Protein AF-A0A3C0Z0L8-F1 (afdb_monomer)

Secondary structure (DSSP, 8-state):
------HHHHHHHHHHHHHHHHHHT--------HHHHTSHHHHHHHHHHHHHHHTSTT-----HHHHHHHHHHTT--

Foldseek 3Di:
DDDLPQLVVVLVVLVVQVVVCVVVVHDRDDDDDCVRCVPPSNVVSVVVNVVVQVVDPPDDDDDPVVVVVVCVVVVVD

Mean predicted aligned error: 4.6 Å

Structure (mmCIF, N/CA/C/O backbone):
data_AF-A0A3C0Z0L8-F1
#
_entry.id   AF-A0A3C0Z0L8-F1
#
loop_
_atom_site.group_PDB
_atom_site.id
_atom_site.type_symbol
_atom_site.label_atom_id
_atom_site.label_alt_id
_atom_site.label_comp_id
_atom_site.label_asym_id
_atom_site.label_entity_id
_atom_site.label_seq_id
_atom_site.pdbx_PDB_ins_code
_atom_site.Cartn_x
_atom_site.Cartn_y
_atom_site.Cartn_z
_atom_site.occupancy
_atom_site.B_iso_or_equiv
_atom_site.auth_seq_id
_atom_site.auth_comp_id
_atom_site.auth_asym_id
_atom_site.auth_atom_id
_atom_site.pdbx_PDB_model_num
ATOM 1 N N . MET A 1 1 ? 27.353 -5.238 -0.979 1.00 38.00 1 MET A N 1
ATOM 2 C CA . MET A 1 1 ? 26.851 -4.045 -1.697 1.00 38.00 1 MET A CA 1
ATOM 3 C C . MET A 1 1 ? 25.498 -4.435 -2.272 1.00 38.00 1 MET A C 1
ATOM 5 O O . MET A 1 1 ? 25.448 -5.428 -2.983 1.00 38.00 1 MET A O 1
ATOM 9 N N . GLY A 1 2 ? 24.413 -3.803 -1.814 1.00 50.97 2 GLY A N 1
ATOM 10 C CA . GLY A 1 2 ? 23.050 -4.339 -1.922 1.00 50.97 2 GLY A CA 1
ATOM 11 C C . GLY A 1 2 ? 22.621 -4.639 -3.356 1.00 50.97 2 GLY A C 1
ATOM 12 O O . GLY A 1 2 ? 22.551 -3.735 -4.187 1.00 50.97 2 GLY A O 1
ATOM 13 N N . SER A 1 3 ? 22.311 -5.903 -3.633 1.00 52.62 3 SER A N 1
ATOM 14 C CA . SER A 1 3 ? 21.579 -6.273 -4.836 1.00 52.62 3 SER A CA 1
ATOM 15 C C . SER A 1 3 ? 20.198 -5.630 -4.745 1.00 52.62 3 SER A C 1
ATOM 17 O O . SER A 1 3 ? 19.373 -5.996 -3.911 1.00 52.62 3 SER A O 1
ATOM 19 N N . MET A 1 4 ? 19.956 -4.617 -5.570 1.00 66.25 4 MET A N 1
ATOM 20 C CA . MET A 1 4 ? 18.612 -4.107 -5.781 1.00 66.25 4 MET A CA 1
ATOM 21 C C . MET A 1 4 ? 17.816 -5.246 -6.419 1.00 66.25 4 MET A C 1
ATOM 23 O O . MET A 1 4 ? 18.099 -5.587 -7.566 1.00 66.25 4 MET A O 1
ATOM 27 N N . ASN A 1 5 ? 16.870 -5.840 -5.686 1.00 79.00 5 ASN A N 1
ATOM 28 C CA . ASN A 1 5 ? 16.014 -6.887 -6.244 1.00 79.00 5 ASN A CA 1
ATOM 29 C C . ASN A 1 5 ? 15.428 -6.415 -7.588 1.00 79.00 5 ASN A C 1
ATOM 31 O O . ASN A 1 5 ? 15.037 -5.237 -7.692 1.00 79.00 5 ASN A O 1
ATOM 35 N N . PRO A 1 6 ? 15.393 -7.291 -8.610 1.00 86.50 6 PRO A N 1
ATOM 36 C CA . PRO A 1 6 ? 14.728 -7.015 -9.871 1.00 86.50 6 PRO A CA 1
ATOM 37 C C . PRO A 1 6 ? 13.327 -6.427 -9.648 1.00 86.50 6 PRO A C 1
ATOM 39 O O . PRO A 1 6 ? 12.633 -6.839 -8.718 1.00 86.50 6 PRO A O 1
ATOM 42 N N . PRO A 1 7 ? 12.868 -5.479 -10.486 1.00 86.38 7 PRO A N 1
ATOM 43 C CA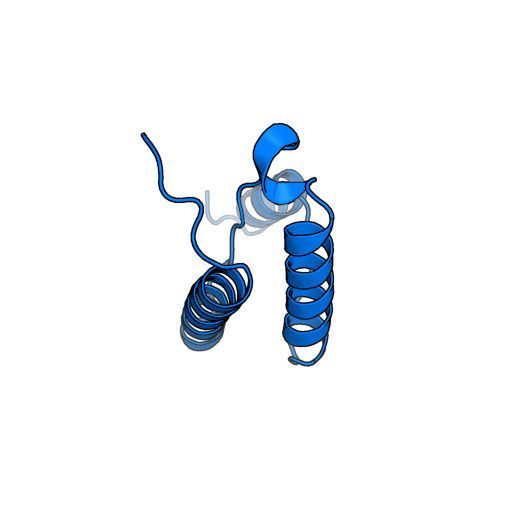 . PRO A 1 7 ? 11.536 -4.888 -10.343 1.00 86.38 7 PRO A CA 1
ATOM 44 C C . PRO A 1 7 ? 10.399 -5.923 -10.269 1.00 86.38 7 PRO A C 1
ATOM 46 O O . PRO A 1 7 ? 9.435 -5.712 -9.538 1.00 86.38 7 PRO A O 1
ATOM 49 N N . ALA A 1 8 ? 10.527 -7.049 -10.979 1.00 88.19 8 ALA A N 1
ATOM 50 C CA . ALA A 1 8 ? 9.565 -8.151 -10.922 1.00 88.19 8 ALA A CA 1
ATOM 51 C C . ALA A 1 8 ? 9.476 -8.773 -9.517 1.00 88.19 8 ALA A C 1
ATOM 53 O O . ALA A 1 8 ? 8.384 -8.887 -8.970 1.00 88.19 8 ALA A O 1
ATOM 54 N N . ASP A 1 9 ? 10.618 -9.076 -8.901 1.00 93.50 9 ASP A N 1
ATOM 55 C CA . ASP A 1 9 ? 10.680 -9.654 -7.554 1.00 93.50 9 ASP A CA 1
ATOM 56 C C . ASP A 1 9 ? 10.145 -8.677 -6.498 1.00 93.50 9 ASP A C 1
ATOM 58 O O . ASP A 1 9 ? 9.514 -9.079 -5.524 1.00 93.50 9 ASP A O 1
ATOM 62 N N . VAL A 1 10 ? 10.357 -7.371 -6.708 1.00 93.75 10 VAL A N 1
ATOM 63 C CA . VAL A 1 10 ? 9.781 -6.321 -5.853 1.00 93.75 10 VAL A CA 1
ATOM 64 C C . VAL A 1 10 ? 8.255 -6.320 -5.941 1.00 93.75 10 VAL A C 1
ATOM 66 O O . VAL A 1 10 ? 7.597 -6.238 -4.906 1.00 93.75 10 VAL A O 1
ATOM 69 N N . PHE A 1 11 ? 7.693 -6.420 -7.151 1.00 96.56 11 PHE A N 1
ATOM 70 C CA . PHE A 1 11 ? 6.244 -6.489 -7.331 1.00 96.56 11 PHE A CA 1
ATOM 71 C C . PHE A 1 11 ? 5.655 -7.713 -6.628 1.00 96.56 11 PHE A C 1
ATOM 73 O O . PHE A 1 11 ? 4.711 -7.562 -5.860 1.00 96.56 11 PHE A O 1
ATOM 80 N N . GLU A 1 12 ? 6.219 -8.903 -6.856 1.00 96.88 12 GLU A N 1
ATOM 81 C CA . GLU A 1 12 ? 5.694 -10.134 -6.258 1.00 96.88 12 GLU A CA 1
ATOM 82 C C . GLU A 1 12 ? 5.774 -10.116 -4.732 1.00 96.88 12 GLU A C 1
ATOM 84 O O . GLU A 1 12 ? 4.806 -10.489 -4.073 1.00 96.88 12 GLU A O 1
ATOM 89 N N . GLY A 1 13 ? 6.870 -9.608 -4.160 1.00 96.44 13 GLY A N 1
ATOM 90 C CA . GLY A 1 13 ? 6.981 -9.439 -2.712 1.00 96.44 13 GLY A CA 1
ATOM 91 C C . GLY A 1 13 ? 5.880 -8.538 -2.149 1.00 96.44 13 GLY A C 1
ATOM 92 O O . GLY A 1 13 ? 5.176 -8.925 -1.223 1.00 96.44 13 GLY A O 1
ATOM 93 N N . TRP A 1 14 ? 5.671 -7.357 -2.738 1.00 97.44 14 TRP A N 1
ATOM 94 C CA . TRP A 1 14 ? 4.617 -6.441 -2.285 1.00 97.44 14 TRP A CA 1
ATOM 95 C C . TRP A 1 14 ? 3.206 -6.990 -2.497 1.00 97.44 14 TRP A C 1
ATOM 97 O O . TRP A 1 14 ? 2.336 -6.765 -1.658 1.00 97.44 14 TRP A O 1
ATOM 107 N N . ARG A 1 15 ? 2.978 -7.713 -3.598 1.00 98.12 15 ARG A N 1
ATOM 108 C CA . ARG A 1 15 ? 1.697 -8.357 -3.892 1.00 98.12 15 A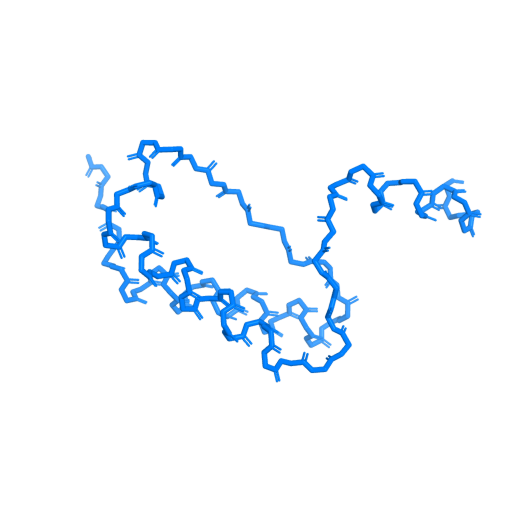RG A CA 1
ATOM 109 C C . ARG A 1 15 ? 1.356 -9.404 -2.833 1.00 98.12 15 ARG A C 1
ATOM 111 O O . ARG A 1 15 ? 0.248 -9.382 -2.318 1.00 98.12 15 ARG A O 1
ATOM 118 N N . LEU A 1 16 ? 2.307 -10.272 -2.480 1.00 98.12 16 LEU A N 1
ATOM 119 C CA . LEU A 1 16 ? 2.108 -11.313 -1.466 1.00 98.12 16 LEU A CA 1
ATOM 120 C C . LEU A 1 16 ? 1.846 -10.732 -0.070 1.00 98.12 16 LEU A C 1
ATOM 122 O O . LEU A 1 16 ? 0.976 -11.226 0.641 1.00 98.12 16 LEU A O 1
ATOM 126 N N . GLU A 1 17 ? 2.553 -9.666 0.307 1.00 98.00 17 GLU A N 1
ATOM 127 C CA . GLU A 1 17 ? 2.306 -8.961 1.573 1.00 98.00 17 GLU A CA 1
ATOM 128 C C . GLU A 1 17 ? 0.902 -8.341 1.615 1.00 98.00 17 GLU A C 1
ATOM 130 O O . GLU A 1 17 ? 0.195 -8.456 2.619 1.00 98.00 17 GLU A O 1
ATOM 135 N N . PHE A 1 18 ? 0.460 -7.725 0.512 1.00 98.50 18 PHE A N 1
ATOM 136 C CA . PHE A 1 18 ? -0.912 -7.237 0.404 1.00 98.50 18 PHE A CA 1
ATOM 137 C C . PHE A 1 18 ? -1.930 -8.381 0.474 1.00 98.50 18 PHE A C 1
ATOM 139 O O . PHE A 1 18 ? -2.895 -8.262 1.222 1.00 98.50 18 PHE A O 1
ATOM 146 N N . ASP A 1 19 ? -1.724 -9.484 -0.253 1.00 98.38 19 ASP A N 1
ATOM 147 C CA . ASP A 1 19 ? -2.641 -10.631 -0.243 1.00 98.38 19 ASP A CA 1
ATOM 148 C C . ASP A 1 19 ? -2.795 -11.205 1.173 1.00 98.38 19 ASP A C 1
ATOM 150 O O . ASP A 1 19 ? -3.906 -11.520 1.600 1.00 98.38 19 ASP A O 1
ATOM 154 N N . GLY A 1 20 ? -1.696 -11.284 1.931 1.00 98.12 20 GLY A N 1
ATOM 155 C CA . GLY A 1 20 ? -1.720 -11.674 3.338 1.00 98.12 20 GLY A CA 1
ATOM 156 C C . GLY A 1 20 ? -2.537 -10.701 4.189 1.00 98.12 20 GLY A C 1
ATOM 157 O O . GLY A 1 20 ? -3.458 -11.117 4.892 1.00 98.12 20 GLY A O 1
ATOM 158 N N . ALA A 1 21 ? -2.258 -9.397 4.096 1.00 97.94 21 ALA A N 1
ATOM 159 C CA . ALA A 1 21 ? -3.027 -8.380 4.816 1.00 97.94 21 ALA A CA 1
ATOM 160 C C . ALA A 1 21 ? -4.523 -8.431 4.457 1.00 97.94 21 ALA A C 1
ATOM 162 O O . ALA A 1 21 ? -5.370 -8.363 5.347 1.00 97.94 21 ALA A O 1
ATOM 163 N N . TYR A 1 22 ? -4.845 -8.628 3.179 1.00 98.06 22 TYR A N 1
ATOM 164 C CA . TYR A 1 22 ? -6.209 -8.765 2.683 1.00 98.06 22 TYR A CA 1
ATOM 165 C C . TYR A 1 22 ? -6.905 -10.002 3.262 1.00 98.06 22 TYR A C 1
ATOM 167 O O . TYR A 1 22 ? -8.022 -9.900 3.767 1.00 98.06 22 TYR A O 1
ATOM 175 N N . GLN A 1 23 ? -6.227 -11.154 3.267 1.00 97.88 23 GLN A N 1
ATOM 176 C CA . GLN A 1 23 ? -6.747 -12.400 3.832 1.00 97.88 23 GLN A CA 1
ATOM 177 C C . GLN A 1 23 ? -7.052 -12.283 5.333 1.00 97.88 23 GLN A C 1
ATOM 179 O O . GLN A 1 23 ? -8.051 -12.830 5.799 1.00 97.88 23 GLN A O 1
ATOM 184 N N . TYR A 1 24 ? -6.204 -11.586 6.092 1.00 97.25 24 TYR A N 1
ATOM 185 C CA . TYR A 1 24 ? -6.365 -11.427 7.540 1.00 97.25 24 TYR A CA 1
ATOM 186 C C . TYR A 1 24 ? -7.190 -10.196 7.948 1.00 97.25 24 TYR A C 1
ATOM 188 O O . TYR A 1 24 ? -7.372 -9.968 9.142 1.00 97.25 24 TYR A O 1
ATOM 196 N N . GLY A 1 25 ? -7.684 -9.397 6.994 1.00 94.94 25 GLY A N 1
ATOM 197 C CA . GLY A 1 25 ? -8.416 -8.161 7.289 1.00 94.94 25 GLY A CA 1
ATOM 198 C C . GLY A 1 25 ? -7.568 -7.116 8.024 1.00 94.94 25 GLY A C 1
ATOM 199 O O . GLY A 1 25 ? -8.074 -6.408 8.891 1.00 94.94 25 GLY A O 1
ATOM 200 N N . SER A 1 26 ? -6.272 -7.054 7.717 1.00 94.38 26 SER A N 1
ATOM 201 C CA . SER A 1 26 ? -5.296 -6.176 8.364 1.00 94.38 26 SER A CA 1
ATOM 202 C C . SER A 1 26 ? -4.849 -5.031 7.450 1.00 94.38 26 SER A C 1
ATOM 204 O O . SER A 1 26 ? -5.181 -4.973 6.266 1.00 94.38 26 SER A O 1
ATOM 206 N N . ALA A 1 27 ? -4.074 -4.098 8.002 1.00 95.06 27 ALA A N 1
ATOM 207 C CA . ALA A 1 27 ? -3.514 -2.983 7.254 1.00 95.06 27 ALA A CA 1
ATOM 208 C C . ALA A 1 27 ? -2.247 -3.402 6.490 1.00 95.06 27 ALA A C 1
ATOM 210 O O . ALA A 1 27 ? -1.308 -3.946 7.068 1.00 95.06 27 ALA A O 1
ATOM 211 N N . PHE A 1 28 ? -2.183 -3.065 5.201 1.00 97.69 28 PHE A N 1
ATOM 212 C CA . PHE A 1 28 ? -0.956 -3.133 4.409 1.00 97.69 28 PHE A CA 1
ATOM 213 C C . PHE A 1 28 ? -0.203 -1.796 4.494 1.00 97.69 28 PHE A C 1
ATOM 215 O O . PHE A 1 28 ? -0.705 -0.767 4.040 1.00 97.69 28 PHE A O 1
ATOM 222 N N . ILE A 1 29 ? 1.003 -1.799 5.072 1.00 96.94 29 ILE A N 1
ATOM 223 C CA . ILE A 1 29 ? 1.826 -0.594 5.263 1.00 96.94 29 ILE A CA 1
ATOM 224 C C . ILE A 1 29 ? 3.104 -0.700 4.428 1.00 96.94 29 ILE A C 1
ATOM 226 O O . ILE A 1 29 ? 4.006 -1.474 4.744 1.00 96.94 29 ILE A O 1
ATOM 230 N N . LEU A 1 30 ? 3.200 0.120 3.379 1.00 96.12 30 LEU A N 1
ATOM 231 C CA . LEU A 1 30 ? 4.355 0.155 2.486 1.00 96.12 30 LEU A CA 1
ATOM 232 C C . LEU A 1 30 ? 5.257 1.363 2.770 1.00 96.12 30 LEU A C 1
ATOM 234 O O . LEU A 1 30 ? 4.885 2.508 2.514 1.00 96.12 30 LEU A O 1
ATOM 238 N N . THR A 1 31 ? 6.486 1.104 3.217 1.00 95.69 31 THR A N 1
ATOM 239 C CA . THR A 1 31 ? 7.509 2.144 3.411 1.00 95.69 31 THR A CA 1
ATOM 240 C C . THR A 1 31 ? 8.333 2.345 2.144 1.00 95.69 31 THR A C 1
ATOM 242 O O . THR A 1 31 ? 8.896 1.402 1.586 1.00 95.69 31 THR A O 1
ATOM 245 N N . MET A 1 32 ? 8.468 3.597 1.707 1.00 94.75 32 MET A N 1
ATOM 246 C CA . MET A 1 32 ? 9.194 3.959 0.488 1.00 94.75 32 MET A CA 1
ATOM 247 C C . MET A 1 32 ? 10.280 4.999 0.757 1.00 94.75 32 MET A C 1
ATOM 249 O O . MET A 1 32 ? 10.141 5.846 1.632 1.00 94.75 32 MET A O 1
ATOM 253 N N . HIS A 1 33 ? 11.338 4.971 -0.058 1.00 94.38 33 HIS A N 1
ATOM 254 C CA . HIS A 1 33 ? 12.426 5.951 -0.017 1.00 94.38 33 HIS A CA 1
ATOM 255 C C . HIS A 1 33 ? 12.630 6.547 -1.417 1.00 94.38 33 HIS A C 1
ATOM 257 O O . HIS A 1 33 ? 12.792 5.765 -2.361 1.00 94.38 33 HIS A O 1
ATOM 263 N N . PRO A 1 34 ? 12.685 7.884 -1.590 1.00 95.12 34 PRO A N 1
ATOM 264 C CA . PRO A 1 34 ? 12.806 8.510 -2.912 1.00 95.12 34 PRO A CA 1
ATOM 265 C C . PRO A 1 34 ? 14.007 8.015 -3.732 1.00 95.12 34 PRO A C 1
ATOM 267 O O . PRO A 1 34 ? 13.858 7.710 -4.912 1.00 95.12 34 PRO A O 1
ATOM 270 N N . GLN A 1 35 ? 15.171 7.829 -3.096 1.00 93.12 35 GLN A N 1
ATOM 271 C CA . GLN A 1 35 ? 16.389 7.312 -3.743 1.00 93.12 35 GLN A CA 1
ATOM 272 C C . GLN A 1 35 ? 16.200 5.907 -4.348 1.00 93.12 35 GLN A C 1
ATOM 274 O O . GLN A 1 35 ? 16.866 5.542 -5.319 1.00 93.12 35 GLN A O 1
ATOM 279 N N . VAL A 1 36 ? 15.311 5.100 -3.764 1.00 90.75 36 VAL A N 1
ATOM 280 C CA . VAL A 1 36 ? 15.110 3.700 -4.140 1.00 90.75 36 VAL A CA 1
ATOM 281 C C . VAL A 1 36 ? 13.865 3.564 -5.009 1.00 90.75 36 VAL A C 1
ATOM 283 O O . VAL A 1 36 ? 13.987 3.225 -6.185 1.00 90.75 36 VAL A O 1
ATOM 286 N N . THR A 1 37 ? 12.681 3.837 -4.457 1.00 93.06 37 THR A N 1
ATOM 287 C CA . THR A 1 37 ? 11.385 3.634 -5.127 1.00 93.06 37 THR A CA 1
ATOM 288 C C . THR A 1 37 ? 11.125 4.668 -6.221 1.00 93.06 37 THR A C 1
ATOM 290 O O . THR A 1 37 ? 10.406 4.371 -7.166 1.00 93.06 37 THR A O 1
ATOM 293 N N . GLY A 1 38 ? 11.764 5.841 -6.154 1.00 92.94 38 GLY A N 1
ATOM 294 C CA . GLY A 1 38 ? 11.634 6.891 -7.168 1.00 92.94 38 GLY A CA 1
ATOM 295 C C . GLY A 1 38 ? 12.357 6.604 -8.489 1.00 92.94 38 GLY A C 1
ATOM 296 O O . GLY A 1 38 ? 12.183 7.344 -9.453 1.00 92.94 38 GLY A O 1
ATOM 297 N N . ARG A 1 39 ? 13.162 5.534 -8.587 1.00 93.56 39 ARG A N 1
ATOM 298 C CA . ARG A 1 39 ? 13.746 5.116 -9.872 1.00 93.56 39 ARG A CA 1
ATOM 299 C C . ARG A 1 39 ? 12.635 4.624 -10.801 1.00 93.56 39 ARG A C 1
ATOM 301 O O . ARG A 1 39 ? 11.830 3.797 -10.386 1.00 93.56 39 ARG A O 1
ATOM 308 N N . LEU A 1 40 ? 12.649 5.047 -12.068 1.00 94.69 40 LEU A N 1
ATOM 309 C CA . LEU A 1 40 ? 11.563 4.805 -13.036 1.00 94.69 40 LEU A CA 1
ATOM 310 C C . LEU A 1 40 ? 11.068 3.349 -13.082 1.00 94.69 40 LEU A C 1
ATOM 312 O O . LEU A 1 40 ? 9.868 3.110 -13.013 1.00 94.69 40 LEU A O 1
ATOM 316 N N . ALA A 1 41 ? 11.977 2.369 -13.093 1.00 93.31 41 ALA A N 1
ATOM 317 C CA . ALA A 1 41 ? 11.603 0.952 -13.095 1.00 93.31 41 ALA A CA 1
ATOM 318 C C . ALA A 1 41 ? 10.770 0.535 -11.864 1.00 93.31 41 ALA A C 1
ATOM 320 O O . ALA A 1 41 ? 9.890 -0.311 -11.972 1.00 93.31 41 ALA A O 1
ATOM 321 N N . LYS A 1 42 ? 11.029 1.130 -10.693 1.00 92.94 42 LYS A N 1
ATOM 322 C CA . LYS A 1 42 ? 10.275 0.870 -9.459 1.00 92.94 42 LYS A CA 1
ATOM 323 C C . LYS A 1 42 ? 9.012 1.717 -9.345 1.00 92.94 42 LYS A C 1
ATOM 325 O O . LYS A 1 42 ? 8.052 1.251 -8.746 1.00 92.94 42 LYS A O 1
ATOM 330 N N . LEU A 1 43 ? 8.975 2.898 -9.963 1.00 95.38 43 LEU A N 1
ATOM 331 C CA . LEU A 1 43 ? 7.734 3.663 -10.100 1.00 95.38 43 LEU A CA 1
ATOM 332 C C . LEU A 1 43 ? 6.701 2.906 -10.941 1.00 95.38 43 LEU A C 1
ATOM 334 O O . LEU A 1 43 ? 5.547 2.834 -10.537 1.00 95.38 43 LEU A O 1
ATOM 338 N N . MET A 1 44 ? 7.117 2.260 -12.037 1.00 96.31 44 MET A N 1
ATOM 339 C CA . MET A 1 44 ? 6.227 1.394 -12.828 1.00 96.31 44 MET A CA 1
ATOM 340 C C . MET A 1 44 ? 5.684 0.215 -12.004 1.00 96.31 44 MET A C 1
ATOM 342 O O . MET A 1 44 ? 4.520 -0.159 -12.125 1.00 96.31 44 MET A O 1
ATOM 346 N N . VAL A 1 45 ? 6.515 -0.364 -11.130 1.00 96.81 45 VAL A N 1
ATOM 347 C CA . VAL A 1 45 ? 6.084 -1.416 -10.195 1.00 96.81 45 VAL A CA 1
ATOM 348 C C . VAL A 1 45 ? 5.084 -0.882 -9.171 1.00 96.81 45 VAL A C 1
ATOM 350 O O . VAL A 1 45 ? 4.082 -1.542 -8.907 1.00 96.81 45 VAL A O 1
ATOM 353 N N . LEU A 1 46 ? 5.327 0.309 -8.616 1.00 97.44 46 LEU A N 1
ATOM 354 C CA . LEU A 1 46 ? 4.415 0.955 -7.675 1.00 97.44 46 LEU A CA 1
ATOM 355 C C . LEU A 1 46 ? 3.059 1.262 -8.326 1.00 97.44 46 LEU A C 1
ATOM 357 O O . LEU A 1 46 ? 2.025 0.983 -7.729 1.00 97.44 46 LEU A O 1
ATOM 361 N N . GLU A 1 47 ? 3.052 1.779 -9.555 1.00 98.06 47 GLU A N 1
ATOM 362 C CA . GLU A 1 47 ? 1.825 2.011 -10.322 1.00 98.06 47 GLU A CA 1
ATOM 363 C C . GLU A 1 47 ? 1.039 0.709 -10.524 1.00 98.06 47 GLU A C 1
ATOM 365 O O . GLU A 1 47 ? -0.156 0.653 -10.224 1.00 98.06 47 GLU A O 1
ATOM 370 N N . ARG A 1 48 ? 1.722 -0.364 -10.943 1.00 98.12 48 ARG A N 1
ATOM 371 C CA . ARG A 1 48 ? 1.118 -1.693 -11.093 1.00 98.12 48 ARG A CA 1
ATOM 372 C C . ARG A 1 48 ? 0.545 -2.221 -9.774 1.00 98.12 48 ARG A C 1
ATOM 374 O O . ARG A 1 48 ? -0.546 -2.786 -9.772 1.00 98.12 48 ARG A O 1
ATOM 381 N N . LEU A 1 49 ? 1.250 -2.034 -8.656 1.00 98.44 49 LEU A N 1
ATOM 382 C CA . LEU A 1 49 ? 0.767 -2.429 -7.330 1.00 98.44 49 LEU A CA 1
ATOM 383 C C . LEU A 1 49 ? -0.497 -1.652 -6.945 1.00 98.44 49 LEU A C 1
ATOM 385 O O . LEU A 1 49 ? -1.467 -2.255 -6.501 1.00 98.44 49 LEU A O 1
ATOM 389 N N . ILE A 1 50 ? -0.520 -0.333 -7.153 1.00 98.44 50 ILE A N 1
ATOM 390 C CA . ILE A 1 50 ? -1.699 0.495 -6.865 1.00 98.44 50 ILE A CA 1
ATOM 391 C C . ILE A 1 50 ? -2.901 0.016 -7.687 1.00 98.44 50 ILE A C 1
ATOM 393 O O . ILE A 1 50 ? -3.995 -0.112 -7.142 1.00 98.44 50 ILE A O 1
ATOM 397 N N . GLN A 1 51 ? -2.713 -0.281 -8.977 1.00 98.62 51 GLN A N 1
ATOM 398 C CA . GLN A 1 51 ? -3.775 -0.820 -9.833 1.00 98.62 51 GLN A CA 1
ATOM 399 C C . GLN A 1 51 ? -4.295 -2.172 -9.325 1.00 98.62 51 GLN A C 1
ATOM 401 O O . GLN A 1 51 ? -5.508 -2.358 -9.249 1.00 98.62 51 GLN A O 1
ATOM 406 N N . TYR A 1 52 ? -3.396 -3.078 -8.929 1.00 98.62 52 TYR A N 1
ATOM 407 C CA . TYR A 1 52 ? -3.756 -4.370 -8.339 1.00 98.62 52 TYR A CA 1
ATOM 408 C C . TYR A 1 52 ? -4.553 -4.206 -7.040 1.00 98.62 52 TYR A C 1
ATOM 410 O O . TYR A 1 52 ? -5.620 -4.785 -6.884 1.00 98.62 52 TYR A O 1
ATOM 418 N N . ILE A 1 53 ? -4.103 -3.357 -6.117 1.00 98.56 53 ILE A N 1
ATOM 419 C CA . ILE A 1 53 ? -4.815 -3.128 -4.852 1.00 98.56 53 ILE A CA 1
ATOM 420 C C . ILE A 1 53 ? -6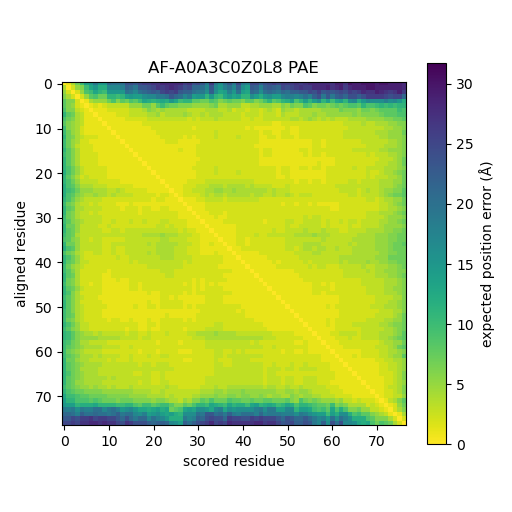.210 -2.539 -5.116 1.00 98.56 53 ILE A C 1
ATOM 422 O O . ILE A 1 53 ? -7.192 -2.978 -4.522 1.00 98.56 53 ILE A O 1
ATOM 426 N N . ARG A 1 54 ? -6.330 -1.600 -6.065 1.00 98.25 54 ARG A N 1
ATOM 427 C CA . ARG A 1 54 ? -7.617 -0.989 -6.445 1.00 98.25 54 ARG A CA 1
ATOM 428 C C . ARG A 1 54 ? -8.597 -1.954 -7.116 1.00 98.25 54 ARG A C 1
ATOM 430 O O . ARG A 1 54 ? -9.778 -1.625 -7.173 1.00 98.25 54 ARG A O 1
ATOM 437 N N . SER A 1 55 ? -8.152 -3.105 -7.627 1.00 98.19 55 SER A N 1
ATOM 438 C CA . SER A 1 55 ? -9.066 -4.109 -8.188 1.00 98.19 55 SER A CA 1
ATOM 439 C C . SER A 1 55 ? -9.762 -4.964 -7.124 1.00 98.19 55 SER A C 1
ATOM 441 O O . SER A 1 55 ? -10.640 -5.749 -7.473 1.00 98.19 55 SER A O 1
ATOM 443 N N . HIS A 1 56 ? -9.389 -4.836 -5.846 1.00 98.38 56 HIS A N 1
ATOM 444 C CA . HIS A 1 56 ? -9.998 -5.572 -4.739 1.00 98.38 56 HIS A CA 1
ATOM 445 C C . HIS A 1 56 ? -11.121 -4.756 -4.088 1.00 98.38 56 HIS A C 1
ATOM 447 O O . HIS A 1 56 ? -10.998 -3.551 -3.868 1.00 98.38 56 HIS A O 1
ATOM 453 N N . SER A 1 57 ? -12.227 -5.418 -3.745 1.00 97.56 57 SER A N 1
ATOM 454 C CA . SER A 1 57 ? -13.302 -4.812 -2.953 1.00 97.56 57 SER A CA 1
ATOM 455 C C . SER A 1 57 ? -12.898 -4.668 -1.485 1.00 97.56 57 SER A C 1
ATOM 457 O O . SER A 1 57 ? -12.118 -5.477 -0.982 1.00 97.56 57 SER A O 1
ATOM 459 N N . ASN A 1 58 ? -13.513 -3.714 -0.779 1.00 96.38 58 ASN A N 1
ATOM 460 C CA . ASN A 1 58 ? -13.305 -3.457 0.655 1.00 96.38 58 ASN A CA 1
ATOM 461 C C . ASN A 1 58 ? -11.877 -3.009 1.014 1.00 96.38 58 ASN A C 1
ATOM 463 O O . ASN A 1 58 ? -11.365 -3.351 2.075 1.00 96.38 58 ASN A O 1
ATOM 467 N N . VAL A 1 59 ? -11.243 -2.231 0.135 1.00 97.25 59 VAL A N 1
ATOM 468 C CA . VAL A 1 59 ? -9.939 -1.606 0.387 1.00 97.25 59 VAL A CA 1
ATOM 469 C C . VAL A 1 59 ? -10.078 -0.089 0.352 1.00 97.25 59 VAL A C 1
ATOM 471 O O . VAL A 1 59 ? -10.669 0.467 -0.574 1.00 97.25 59 VAL A O 1
ATOM 474 N N . GLU A 1 60 ? -9.494 0.587 1.338 1.00 95.94 60 GLU A N 1
ATOM 475 C CA . GLU A 1 60 ? -9.428 2.046 1.415 1.00 95.94 60 GLU A CA 1
ATOM 476 C C . GLU A 1 60 ? -7.963 2.490 1.519 1.00 95.94 60 GLU A C 1
ATOM 478 O O . GLU A 1 60 ? -7.195 1.967 2.326 1.00 95.94 60 GLU A O 1
ATOM 483 N N . PHE A 1 61 ? -7.566 3.470 0.704 1.00 97.31 61 PHE A N 1
ATOM 484 C CA . PHE A 1 61 ? -6.259 4.114 0.827 1.00 97.31 61 PHE A CA 1
ATOM 485 C C . PHE A 1 61 ? -6.365 5.255 1.834 1.00 97.31 61 PHE A C 1
ATOM 487 O O . PHE A 1 61 ? -7.114 6.205 1.614 1.00 97.31 61 PHE A O 1
ATOM 494 N N . MET A 1 62 ? -5.593 5.179 2.916 1.00 96.25 62 MET A N 1
ATOM 495 C CA . MET A 1 62 ? -5.676 6.129 4.024 1.00 96.25 62 MET A CA 1
ATOM 496 C C . MET A 1 62 ? -4.312 6.695 4.402 1.00 96.25 62 MET A C 1
ATOM 498 O O . MET A 1 62 ? -3.274 6.060 4.210 1.00 96.25 62 MET A O 1
ATOM 502 N N . ARG A 1 63 ? -4.314 7.889 5.002 1.00 97.19 63 ARG A N 1
ATOM 503 C CA . ARG A 1 63 ? -3.125 8.424 5.670 1.00 97.19 63 ARG A CA 1
ATOM 504 C C . ARG A 1 63 ? -2.992 7.759 7.038 1.00 97.19 63 ARG A C 1
ATOM 506 O O . ARG A 1 63 ? -3.992 7.486 7.696 1.00 97.19 63 ARG A O 1
ATOM 513 N N . HIS A 1 64 ? -1.762 7.595 7.519 1.00 95.50 64 HIS A N 1
ATOM 514 C CA . HIS A 1 64 ? -1.509 7.031 8.852 1.00 95.50 64 HIS A CA 1
ATOM 515 C C . HIS A 1 64 ? -2.261 7.762 9.974 1.00 95.50 64 HIS A C 1
ATOM 517 O O . HIS A 1 64 ? -2.765 7.118 10.889 1.00 95.50 64 HIS A O 1
ATOM 523 N N . ILE A 1 65 ? -2.375 9.092 9.885 1.00 96.31 65 ILE A N 1
ATOM 524 C CA .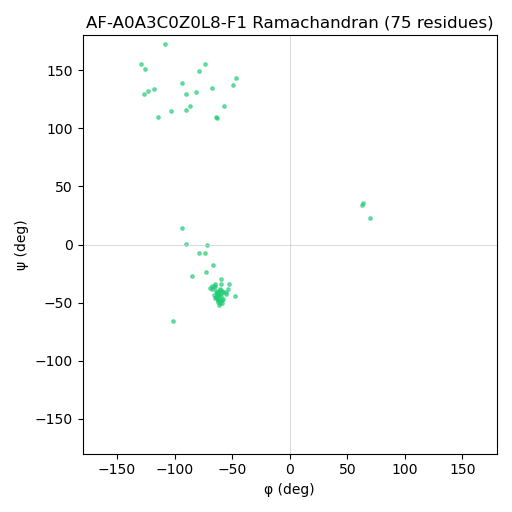 ILE A 1 65 ? -3.090 9.890 10.887 1.00 96.31 65 ILE A CA 1
ATOM 525 C C . ILE A 1 65 ? -4.591 9.581 10.924 1.00 96.31 65 ILE A C 1
ATOM 527 O O . ILE A 1 65 ? -5.157 9.527 12.008 1.00 96.31 65 ILE A O 1
ATOM 531 N N . ASP A 1 66 ? -5.210 9.300 9.776 1.00 95.62 66 ASP A N 1
ATOM 532 C CA . ASP A 1 66 ? -6.640 8.985 9.704 1.00 95.62 66 ASP A CA 1
ATOM 533 C C . ASP A 1 66 ? -6.921 7.620 10.348 1.00 95.62 66 ASP A C 1
ATOM 535 O O . ASP A 1 66 ? -7.914 7.447 11.049 1.00 95.62 66 ASP A O 1
ATOM 539 N N . VAL A 1 67 ? -6.015 6.652 10.160 1.00 93.56 67 VAL A N 1
ATOM 540 C CA . VAL A 1 67 ? -6.102 5.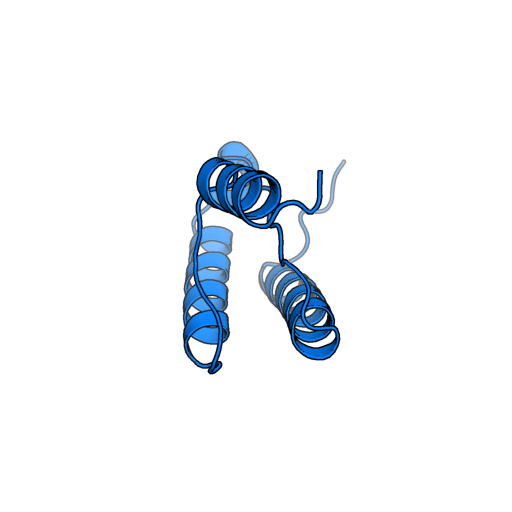332 10.806 1.00 93.56 67 VAL A CA 1
ATOM 541 C C . VAL A 1 67 ? -5.956 5.463 12.324 1.00 93.56 67 VAL A C 1
ATOM 543 O O . VAL A 1 67 ? -6.749 4.891 13.069 1.00 93.56 67 VAL A O 1
ATOM 546 N N . ALA A 1 68 ? -4.976 6.246 12.786 1.00 93.75 68 ALA A N 1
ATOM 547 C CA . ALA A 1 68 ? -4.764 6.486 14.21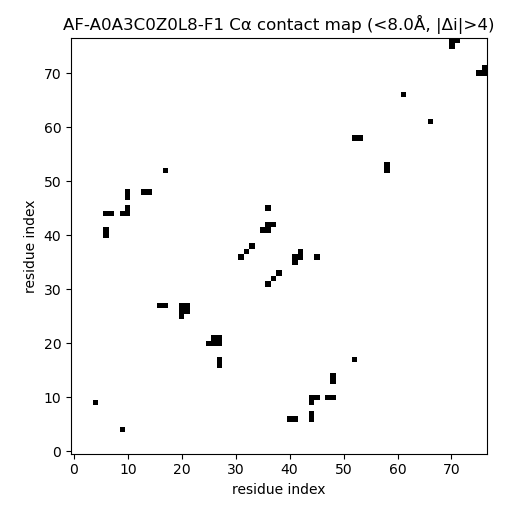2 1.00 93.75 68 ALA A CA 1
ATOM 548 C C . ALA A 1 68 ? -5.969 7.188 14.865 1.00 93.75 68 ALA A C 1
ATOM 550 O O . ALA A 1 68 ? -6.396 6.792 15.947 1.00 93.75 68 ALA A O 1
ATOM 551 N N . GLN A 1 69 ? -6.550 8.186 14.192 1.00 94.38 69 GLN A N 1
ATOM 552 C CA . GLN A 1 69 ? -7.754 8.877 14.659 1.00 94.38 69 GLN A CA 1
ATOM 553 C C . GLN A 1 69 ? -8.948 7.923 14.758 1.00 94.38 69 GLN A C 1
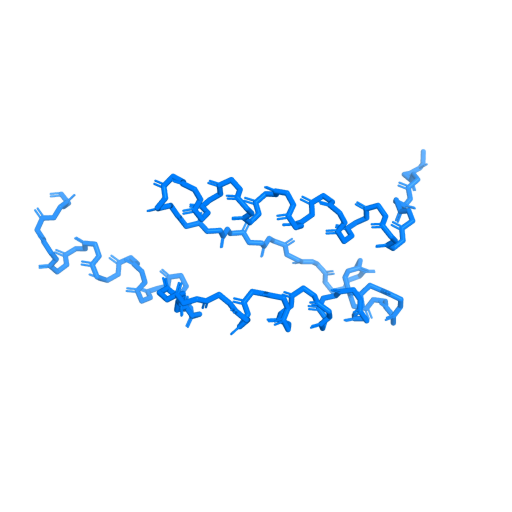ATOM 555 O O . GLN A 1 69 ? -9.549 7.828 15.829 1.00 94.38 69 GLN A O 1
ATOM 560 N N . ARG A 1 70 ? -9.229 7.136 13.705 1.00 91.69 70 ARG A N 1
ATOM 561 C CA . ARG A 1 70 ? -10.314 6.139 13.728 1.00 91.69 70 ARG A CA 1
ATOM 562 C C . ARG A 1 70 ? -10.171 5.165 14.895 1.00 91.69 70 ARG A C 1
ATOM 564 O O . ARG A 1 70 ? -11.155 4.895 15.576 1.00 91.69 70 ARG A O 1
ATOM 571 N N . TRP A 1 71 ? -8.955 4.688 15.171 1.00 89.50 71 TRP A N 1
ATOM 572 C CA . TRP A 1 71 ? -8.697 3.802 16.309 1.00 89.50 71 TRP A CA 1
ATOM 573 C C . TRP A 1 71 ? -9.116 4.435 17.645 1.00 89.50 71 TRP A C 1
ATOM 575 O O . TRP A 1 71 ? -9.840 3.818 18.429 1.00 89.50 71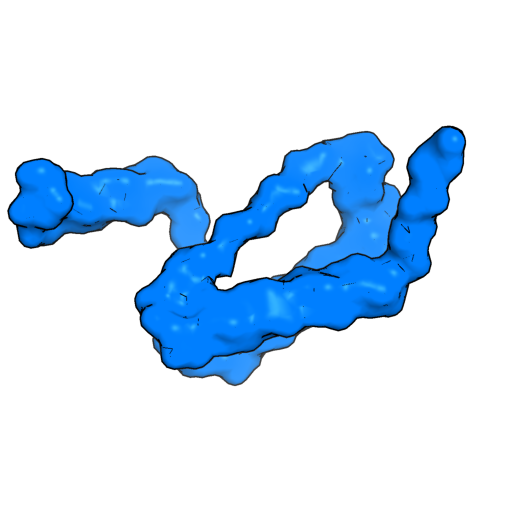 TRP A O 1
ATOM 585 N N . THR A 1 72 ? -8.732 5.694 17.880 1.00 90.81 72 THR A N 1
ATOM 586 C CA . THR A 1 72 ? -9.102 6.419 19.108 1.00 90.81 72 THR A CA 1
ATOM 587 C C . THR A 1 72 ? -10.599 6.724 19.204 1.00 90.81 72 THR A C 1
ATOM 589 O O . THR A 1 72 ? -11.177 6.598 20.280 1.00 90.81 72 THR A O 1
ATOM 592 N N . GLU A 1 73 ? -11.249 7.066 18.088 1.00 88.75 73 GLU A N 1
ATOM 593 C CA . GLU A 1 73 ? -12.686 7.370 18.030 1.00 88.75 73 GLU A CA 1
ATOM 594 C C . GLU A 1 73 ? -13.551 6.134 18.299 1.00 88.75 73 GLU A C 1
ATOM 596 O O . GLU A 1 73 ? -14.585 6.229 18.956 1.00 88.75 73 GLU A O 1
ATOM 601 N N . THR A 1 74 ? -13.111 4.960 17.839 1.00 83.31 74 THR A N 1
ATOM 602 C CA . THR A 1 74 ? -13.804 3.684 18.083 1.00 83.31 74 THR A CA 1
ATOM 603 C C . THR A 1 74 ? -13.693 3.171 19.524 1.00 83.31 74 THR A C 1
ATOM 605 O O . THR A 1 74 ? -14.256 2.124 19.836 1.00 83.31 74 THR A O 1
ATOM 608 N N . GLY A 1 75 ? -13.003 3.889 20.421 1.00 65.88 75 GLY A N 1
ATOM 609 C CA . GLY A 1 75 ? -12.856 3.500 21.827 1.00 65.88 75 GLY A CA 1
ATOM 610 C C . GLY A 1 75 ? -11.968 2.270 22.042 1.00 65.88 75 GLY A C 1
ATOM 611 O O . GLY A 1 75 ? -12.100 1.595 23.058 1.00 65.88 75 GLY A O 1
ATOM 612 N N . MET A 1 76 ? -11.083 1.964 21.088 1.00 62.66 76 MET A N 1
ATOM 613 C CA . MET A 1 76 ? -10.150 0.829 21.142 1.00 62.66 76 MET A CA 1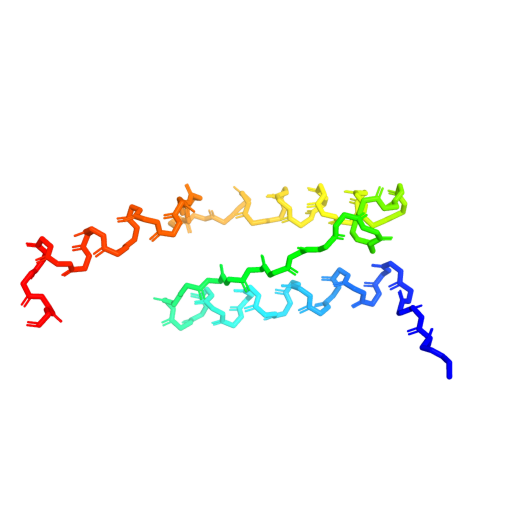
ATOM 614 C C . MET A 1 76 ? -8.764 1.203 21.706 1.00 62.66 76 MET A C 1
ATOM 616 O O . MET A 1 76 ? -7.806 0.444 21.545 1.00 62.66 76 MET A O 1
ATOM 620 N N . ALA A 1 77 ? -8.639 2.378 22.330 1.00 54.66 77 ALA A N 1
ATOM 621 C CA . ALA A 1 77 ? -7.402 2.887 22.926 1.00 54.66 77 ALA A CA 1
ATOM 622 C C . ALA A 1 77 ? -7.310 2.585 24.427 1.00 54.66 77 ALA A C 1
ATOM 624 O O . ALA A 1 77 ? -8.341 2.734 25.122 1.00 54.66 77 ALA A O 1
#

Sequence (77 aa):
MGSMNPPADVFEGWRLEFDGAYQYGSAFILTMHPQVTGRLAKLMVLERLIQYIRSHSNVEFMRHIDVAQRWTETGMA

Solvent-accessible surface area (backbone atoms only — not comparable to full-atom values): 4849 Å² total; per-residue (Å²): 131,85,80,77,69,54,54,66,60,50,40,53,54,54,50,53,53,40,52,50,18,60,75,71,75,51,85,71,85,86,89,80,47,68,91,61,44,61,38,67,70,39,40,56,35,50,53,53,48,52,53,56,57,68,72,46,85,98,68,82,92,76,55,73,66,57,55,54,48,50,44,54,74,71,66,76,112

Radius of gyration: 14.7 Å; Cα contacts (8 Å, |Δi|>4): 34; chains: 1; bounding box: 41×22×36 Å

pLDDT: mean 91.51, std 12.17, range [38.0, 98.62]